Protein AF-A0A197JS52-F1 (afdb_monomer_lite)

Organism: NCBI:txid1314771

Structure (mmCIF, N/CA/C/O backbone):
data_AF-A0A197JS52-F1
#
_entry.id   AF-A0A197JS52-F1
#
loop_
_atom_site.group_PDB
_atom_site.id
_atom_site.type_symbol
_atom_site.label_atom_id
_atom_site.label_alt_id
_atom_site.label_comp_id
_atom_site.label_asym_id
_atom_site.label_entity_id
_atom_site.label_seq_id
_atom_site.pdbx_PDB_ins_code
_atom_site.Cartn_x
_atom_site.Cartn_y
_atom_site.Cartn_z
_atom_site.occupancy
_atom_site.B_iso_or_equiv
_atom_site.auth_seq_id
_atom_site.auth_comp_id
_atom_site.auth_asym_id
_atom_site.auth_atom_id
_atom_site.pdbx_PDB_model_num
ATOM 1 N N . LEU A 1 1 ? -8.631 1.678 -10.082 1.00 80.12 1 LEU A N 1
ATOM 2 C CA . LEU A 1 1 ? -9.379 1.650 -8.802 1.00 80.12 1 LEU A CA 1
ATOM 3 C C . LEU A 1 1 ? -9.490 0.236 -8.253 1.00 80.12 1 LEU A C 1
ATOM 5 O O . LEU A 1 1 ? -8.926 0.011 -7.198 1.00 80.12 1 LEU A O 1
ATOM 9 N N . PHE A 1 2 ? -10.113 -0.710 -8.968 1.00 93.12 2 PHE A N 1
ATOM 10 C CA . PHE A 1 2 ? -10.276 -2.090 -8.481 1.00 93.12 2 PHE A CA 1
ATOM 11 C C . PHE A 1 2 ? -8.957 -2.761 -8.057 1.00 93.12 2 PHE A C 1
ATOM 13 O O . PHE A 1 2 ? -8.829 -3.155 -6.907 1.00 93.12 2 PHE A O 1
ATOM 20 N N . LEU A 1 3 ? -7.949 -2.796 -8.939 1.00 95.62 3 LEU A N 1
ATOM 21 C CA . LEU A 1 3 ? -6.642 -3.400 -8.632 1.00 95.62 3 LEU A CA 1
ATOM 22 C C . LEU A 1 3 ? -6.012 -2.833 -7.349 1.00 95.62 3 LEU A C 1
ATOM 24 O O . LEU A 1 3 ? -5.547 -3.573 -6.499 1.00 95.62 3 LEU A O 1
ATOM 28 N N . VAL A 1 4 ? -6.033 -1.512 -7.194 1.00 96.69 4 VAL A N 1
ATOM 29 C CA . VAL A 1 4 ? -5.422 -0.825 -6.048 1.00 96.69 4 VAL A CA 1
ATOM 30 C C . VAL A 1 4 ? -6.177 -1.124 -4.754 1.00 96.69 4 VAL A C 1
ATOM 32 O O . VAL A 1 4 ? -5.548 -1.286 -3.716 1.00 96.69 4 VAL A O 1
ATOM 35 N N . ALA A 1 5 ? -7.505 -1.259 -4.816 1.00 97.06 5 ALA A N 1
ATOM 36 C CA . ALA A 1 5 ? -8.295 -1.695 -3.669 1.00 97.06 5 ALA A CA 1
ATOM 37 C C . ALA A 1 5 ? -7.920 -3.124 -3.238 1.00 97.06 5 ALA A C 1
ATOM 39 O O . ALA A 1 5 ? -7.783 -3.374 -2.045 1.00 97.06 5 ALA A O 1
ATOM 40 N N . VAL A 1 6 ? -7.682 -4.029 -4.198 1.00 97.12 6 VAL A N 1
ATOM 41 C CA . VAL A 1 6 ? -7.205 -5.397 -3.921 1.00 97.12 6 VAL A CA 1
ATOM 42 C C . VAL A 1 6 ? -5.808 -5.383 -3.299 1.00 97.12 6 VAL A C 1
ATOM 44 O O . VAL A 1 6 ? -5.602 -6.047 -2.292 1.00 97.12 6 VAL A O 1
ATOM 47 N N . ILE A 1 7 ? -4.875 -4.588 -3.833 1.00 97.69 7 ILE A N 1
ATOM 48 C CA . ILE A 1 7 ? -3.516 -4.446 -3.279 1.00 97.69 7 ILE A CA 1
ATOM 49 C C . ILE A 1 7 ? -3.561 -3.934 -1.834 1.00 97.69 7 ILE A C 1
ATOM 51 O O . ILE A 1 7 ? -2.887 -4.476 -0.961 1.00 97.69 7 ILE A O 1
ATOM 55 N N . CYS A 1 8 ? -4.362 -2.899 -1.561 1.00 97.81 8 CYS A N 1
ATOM 56 C CA . CYS A 1 8 ? -4.517 -2.374 -0.205 1.00 97.81 8 CYS A CA 1
ATOM 57 C C . CYS A 1 8 ? -5.126 -3.408 0.748 1.00 97.81 8 CYS A C 1
ATOM 59 O O . CYS A 1 8 ? -4.679 -3.504 1.886 1.00 97.81 8 CYS A O 1
ATOM 61 N N . ALA A 1 9 ? -6.130 -4.165 0.297 1.00 96.62 9 ALA A N 1
ATOM 62 C CA . ALA A 1 9 ? -6.755 -5.207 1.104 1.00 96.62 9 ALA A CA 1
ATOM 63 C C . ALA A 1 9 ? -5.778 -6.354 1.406 1.00 96.62 9 ALA A C 1
ATOM 65 O O . ALA A 1 9 ? -5.685 -6.762 2.558 1.00 96.62 9 ALA A O 1
ATOM 66 N N . ASP A 1 10 ? -5.012 -6.811 0.409 1.00 97.38 10 ASP A N 1
ATOM 67 C CA . ASP A 1 10 ? -3.959 -7.824 0.565 1.00 9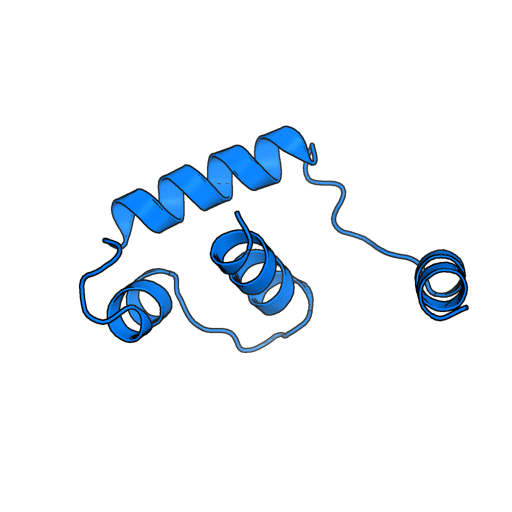7.38 10 ASP A CA 1
ATOM 68 C C . ASP A 1 10 ? -2.982 -7.414 1.675 1.00 97.38 10 ASP A C 1
ATOM 70 O O . ASP A 1 10 ? -2.865 -8.089 2.696 1.00 97.38 10 ASP A O 1
ATOM 74 N N . LYS A 1 11 ? -2.394 -6.219 1.545 1.00 97.12 11 LYS A N 1
ATOM 75 C CA . LYS A 1 11 ? -1.446 -5.653 2.518 1.00 97.12 11 LYS A CA 1
ATOM 76 C C . LYS A 1 11 ? -2.013 -5.409 3.913 1.00 97.12 11 LYS A C 1
ATOM 78 O O . LYS A 1 11 ? -1.244 -5.343 4.865 1.00 97.12 11 LYS A O 1
ATOM 83 N N . TYR A 1 12 ? -3.318 -5.176 4.025 1.00 97.06 12 TYR A N 1
ATOM 84 C CA . TYR A 1 12 ? -3.956 -4.866 5.302 1.00 97.06 12 TYR A CA 1
ATOM 85 C C . TYR A 1 12 ? -4.399 -6.124 6.057 1.00 97.06 12 TYR A C 1
ATOM 87 O O . TYR A 1 12 ? -4.351 -6.140 7.284 1.00 97.06 12 TYR A O 1
ATOM 95 N N . LEU A 1 13 ? -4.845 -7.159 5.339 1.00 96.62 13 LEU A N 1
ATOM 96 C CA . LEU A 1 13 ? -5.462 -8.349 5.929 1.00 96.62 13 LEU A CA 1
ATOM 97 C C . LEU A 1 13 ? -4.473 -9.483 6.215 1.00 96.62 13 LEU A C 1
ATOM 99 O O . LEU A 1 13 ? -4.759 -10.314 7.076 1.00 96.62 13 LEU A O 1
ATOM 103 N N . PHE A 1 14 ? -3.348 -9.548 5.501 1.00 96.62 14 PHE A N 1
ATOM 104 C CA . PHE A 1 14 ? -2.408 -10.664 5.601 1.00 96.62 14 PHE A CA 1
ATOM 105 C C . PHE A 1 14 ? -1.020 -10.213 6.073 1.00 96.62 14 PHE A C 1
ATOM 107 O O . PHE A 1 14 ? -0.527 -9.153 5.696 1.00 96.62 14 PHE A O 1
ATOM 114 N N . ASP A 1 15 ? -0.354 -11.066 6.856 1.00 95.50 15 ASP A N 1
ATOM 115 C CA . ASP A 1 15 ? 1.000 -10.805 7.373 1.00 95.50 15 ASP A CA 1
ATOM 116 C C . ASP A 1 15 ? 2.095 -10.967 6.302 1.00 95.50 15 ASP A C 1
ATOM 118 O O . ASP A 1 15 ? 3.160 -10.354 6.384 1.00 95.50 15 ASP A O 1
ATOM 122 N N . ALA A 1 16 ? 1.844 -11.810 5.296 1.00 96.69 16 ALA A N 1
ATOM 123 C CA . ALA A 1 16 ? 2.750 -12.084 4.187 1.00 96.69 16 ALA A CA 1
ATOM 124 C C . ALA A 1 16 ? 2.055 -11.731 2.871 1.00 96.69 16 ALA A C 1
ATOM 126 O O . ALA A 1 16 ? 1.090 -12.383 2.480 1.00 96.69 16 ALA A O 1
ATOM 127 N N . THR A 1 17 ? 2.537 -10.678 2.217 1.00 96.94 17 THR A N 1
ATOM 128 C CA . THR A 1 17 ? 1.866 -10.034 1.080 1.00 96.94 17 THR A CA 1
ATOM 129 C C . THR A 1 17 ? 2.861 -9.717 -0.021 1.00 96.94 17 THR A C 1
ATOM 131 O O . THR A 1 17 ? 4.076 -9.735 0.199 1.00 96.94 17 THR A O 1
ATOM 134 N N . PHE A 1 18 ? 2.352 -9.430 -1.218 1.00 97.38 18 PHE A N 1
ATOM 135 C CA . PHE A 1 18 ? 3.197 -9.040 -2.340 1.00 97.38 18 PHE A CA 1
ATOM 136 C C . PHE A 1 18 ? 3.520 -7.545 -2.294 1.00 97.38 18 PHE A C 1
ATOM 138 O O . PHE A 1 18 ? 2.683 -6.684 -2.002 1.00 97.38 18 PHE A O 1
ATOM 145 N N . SER A 1 19 ? 4.755 -7.211 -2.648 1.00 97.88 19 SER A N 1
ATOM 146 C CA . SER A 1 19 ? 5.177 -5.835 -2.869 1.00 97.88 19 SER A CA 1
ATOM 147 C C . SER A 1 19 ? 4.494 -5.231 -4.102 1.00 97.88 19 SER A C 1
ATOM 149 O O . SER A 1 19 ? 4.039 -5.927 -5.009 1.00 97.88 19 SER A O 1
ATOM 151 N N . ASN A 1 20 ? 4.483 -3.899 -4.199 1.00 97.69 20 ASN A N 1
ATOM 152 C CA . ASN A 1 20 ? 3.973 -3.225 -5.400 1.00 97.69 20 ASN A CA 1
ATOM 153 C C . ASN A 1 20 ? 4.776 -3.545 -6.663 1.00 97.69 20 ASN A C 1
ATOM 155 O O . ASN A 1 20 ? 4.244 -3.401 -7.759 1.00 97.69 20 ASN A O 1
ATOM 159 N N . ALA A 1 21 ? 6.043 -3.947 -6.527 1.00 98.12 21 ALA A N 1
ATOM 160 C CA . ALA A 1 21 ? 6.849 -4.377 -7.662 1.00 98.12 21 ALA A CA 1
ATOM 161 C C . ALA A 1 21 ? 6.341 -5.718 -8.209 1.00 98.12 21 ALA A C 1
ATOM 163 O O . ALA A 1 21 ? 6.087 -5.827 -9.402 1.00 98.12 21 ALA A O 1
ATOM 164 N N . GLU A 1 22 ? 6.079 -6.686 -7.330 1.00 98.19 22 GLU A N 1
ATOM 165 C CA . GLU A 1 22 ? 5.496 -7.976 -7.718 1.00 98.19 22 GLU A CA 1
ATOM 166 C C . GLU A 1 22 ? 4.093 -7.798 -8.314 1.00 98.19 22 GLU A C 1
ATOM 168 O O . GLU A 1 22 ? 3.785 -8.353 -9.368 1.00 98.19 22 GLU A O 1
ATOM 173 N N . TRP A 1 23 ? 3.261 -6.941 -7.711 1.00 97.38 23 TRP A N 1
ATOM 174 C CA . TRP A 1 23 ? 1.961 -6.589 -8.284 1.00 97.38 23 TRP A CA 1
ATOM 175 C C . TRP A 1 23 ? 2.079 -5.928 -9.665 1.00 97.38 23 TRP A C 1
ATOM 177 O O . TRP A 1 23 ? 1.266 -6.223 -10.541 1.00 97.38 23 TRP A O 1
ATOM 187 N N . ALA A 1 24 ? 3.078 -5.070 -9.898 1.00 97.75 24 ALA A N 1
ATOM 188 C CA . ALA A 1 24 ? 3.327 -4.488 -11.218 1.00 97.75 24 ALA A CA 1
ATOM 189 C C . ALA A 1 24 ? 3.702 -5.572 -12.240 1.00 97.75 24 ALA A C 1
ATOM 191 O O . ALA A 1 24 ? 3.133 -5.601 -13.335 1.00 97.75 24 ALA A O 1
ATOM 192 N N . ASP A 1 25 ? 4.559 -6.522 -11.861 1.00 97.75 25 ASP A N 1
ATOM 193 C CA . ASP A 1 25 ? 4.943 -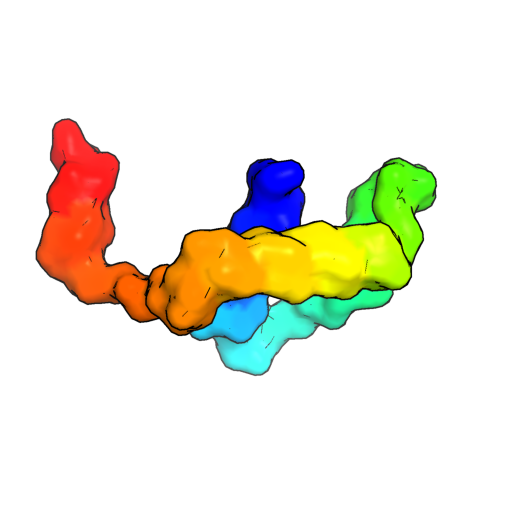7.649 -12.715 1.00 97.75 25 ASP A CA 1
ATOM 194 C C . ASP A 1 25 ? 3.729 -8.514 -13.101 1.00 97.75 25 ASP A C 1
ATOM 196 O O . ASP A 1 25 ? 3.564 -8.883 -14.270 1.00 97.75 25 ASP A O 1
ATOM 200 N N . PHE A 1 26 ? 2.803 -8.767 -12.165 1.00 96.06 26 PHE A N 1
ATOM 201 C CA . PHE A 1 26 ? 1.566 -9.518 -12.434 1.00 96.06 26 PHE A CA 1
ATOM 202 C C . PHE A 1 26 ? 0.645 -8.832 -13.444 1.00 96.06 26 PHE A C 1
ATOM 204 O O . PHE A 1 26 ? -0.110 -9.502 -14.154 1.00 96.06 26 PHE A O 1
ATOM 211 N N . THR A 1 27 ? 0.731 -7.506 -13.562 1.00 94.75 27 THR A N 1
ATOM 212 C CA . THR A 1 27 ? -0.034 -6.748 -14.558 1.00 94.75 27 THR A CA 1
ATOM 213 C C . THR A 1 27 ? 0.567 -6.814 -15.961 1.00 94.75 27 THR A C 1
ATOM 215 O O . THR A 1 27 ? 0.018 -6.203 -16.871 1.00 94.75 27 THR A O 1
ATOM 218 N N . LYS A 1 28 ? 1.667 -7.552 -16.179 1.00 94.31 28 LYS A N 1
ATOM 219 C CA . LYS A 1 28 ? 2.284 -7.776 -17.501 1.00 94.31 28 LYS A CA 1
ATOM 220 C C . LYS A 1 28 ? 2.570 -6.478 -18.273 1.00 94.31 28 LYS A C 1
ATOM 222 O O . LYS A 1 28 ? 2.342 -6.399 -19.478 1.00 94.31 28 LYS A O 1
ATOM 227 N N . GLY A 1 29 ? 3.062 -5.457 -17.570 1.00 93.38 29 GLY A N 1
ATOM 228 C CA . GLY A 1 29 ? 3.436 -4.165 -18.156 1.00 93.38 29 GLY A CA 1
ATOM 229 C C . GLY A 1 29 ? 2.282 -3.182 -18.361 1.00 93.38 29 GLY A C 1
ATOM 230 O O . GLY A 1 29 ? 2.510 -2.103 -18.900 1.00 93.38 29 GLY A O 1
ATOM 231 N N . HIS A 1 30 ? 1.060 -3.508 -17.924 1.00 95.62 30 HIS A N 1
ATOM 232 C CA . HIS A 1 30 ? -0.045 -2.542 -17.917 1.00 95.62 30 HIS A CA 1
ATOM 233 C C . HIS A 1 30 ? 0.130 -1.441 -16.865 1.00 95.62 30 HIS A C 1
ATOM 235 O O . HIS A 1 30 ? -0.419 -0.356 -17.043 1.00 95.62 30 HIS A O 1
ATOM 241 N N . TYR A 1 31 ? 0.879 -1.715 -15.794 1.00 97.06 31 TYR A N 1
ATOM 242 C CA . TYR A 1 31 ? 1.229 -0.739 -14.771 1.00 97.06 31 TYR A CA 1
ATOM 243 C C . TYR A 1 31 ? 2.697 -0.862 -14.382 1.00 97.06 31 TYR A C 1
ATOM 245 O O . TYR A 1 31 ? 3.235 -1.957 -14.227 1.00 97.06 31 TYR A O 1
ATOM 253 N N . THR A 1 32 ? 3.331 0.281 -14.167 1.00 98.06 32 THR A N 1
ATOM 254 C CA . THR A 1 32 ? 4.635 0.380 -13.515 1.00 98.06 32 THR A CA 1
ATOM 255 C C . THR A 1 32 ? 4.477 0.400 -11.995 1.00 98.06 32 THR A C 1
ATOM 257 O O . THR A 1 32 ? 3.452 0.825 -11.455 1.00 98.06 32 THR A O 1
ATOM 260 N N . THR A 1 33 ? 5.533 0.026 -11.270 1.00 98.38 33 THR A N 1
ATOM 261 C CA . THR A 1 33 ? 5.571 0.127 -9.802 1.00 98.38 33 THR A CA 1
ATOM 262 C C . THR A 1 33 ? 5.279 1.548 -9.315 1.00 98.38 33 THR A C 1
ATOM 264 O O . THR A 1 33 ? 4.595 1.732 -8.310 1.00 98.38 33 THR A O 1
ATOM 267 N N . GLN A 1 34 ? 5.768 2.567 -10.031 1.00 98.38 34 GLN A N 1
ATOM 268 C CA . GLN A 1 34 ? 5.523 3.966 -9.684 1.00 98.38 34 GLN A CA 1
ATOM 269 C C . GLN A 1 34 ? 4.040 4.335 -9.820 1.00 98.38 34 GLN A C 1
ATOM 271 O O . GLN A 1 34 ? 3.486 4.950 -8.911 1.00 98.38 34 GLN A O 1
ATOM 276 N N . GLU A 1 35 ? 3.377 3.915 -10.899 1.00 98.12 35 GLU A N 1
ATOM 277 C CA . GLU A 1 35 ? 1.940 4.149 -11.076 1.00 98.12 35 GLU A CA 1
ATOM 278 C C . GLU A 1 35 ? 1.119 3.458 -9.988 1.00 98.12 35 GLU A C 1
ATOM 280 O O . GLU A 1 35 ? 0.202 4.071 -9.441 1.00 98.12 35 GLU A O 1
ATOM 285 N N . LEU A 1 36 ? 1.463 2.218 -9.621 1.00 98.06 36 LEU A N 1
ATOM 286 C CA . LEU A 1 36 ? 0.789 1.524 -8.521 1.00 98.06 36 LEU A CA 1
ATOM 287 C C . LEU A 1 36 ? 0.997 2.245 -7.185 1.00 98.06 36 LEU A C 1
ATOM 289 O O . LEU A 1 36 ? 0.023 2.453 -6.464 1.00 98.06 36 LEU A O 1
ATOM 293 N N . ASN A 1 37 ? 2.217 2.706 -6.889 1.00 98.38 37 ASN A N 1
ATOM 294 C CA . ASN A 1 37 ? 2.502 3.499 -5.690 1.00 98.38 37 ASN A CA 1
ATOM 295 C C . ASN A 1 37 ? 1.655 4.781 -5.635 1.00 98.38 37 ASN A C 1
ATOM 297 O O . ASN A 1 37 ? 1.090 5.117 -4.593 1.00 98.38 37 ASN A O 1
ATOM 301 N N . ASP A 1 38 ? 1.568 5.518 -6.743 1.00 98.38 38 ASP A N 1
ATOM 302 C CA . ASP A 1 38 ? 0.830 6.781 -6.789 1.00 98.38 38 ASP A CA 1
ATOM 303 C C . ASP A 1 38 ? -0.680 6.562 -6.698 1.00 98.38 38 ASP A C 1
ATOM 305 O O . ASP A 1 38 ? -1.381 7.309 -6.007 1.00 98.38 38 ASP A O 1
ATOM 309 N N . LEU A 1 39 ? -1.194 5.516 -7.345 1.00 97.88 39 LEU A N 1
ATOM 310 C CA . LEU A 1 39 ? -2.599 5.144 -7.243 1.00 97.88 39 LEU A CA 1
ATOM 311 C C . LEU A 1 39 ? -2.962 4.675 -5.830 1.00 97.88 39 LEU A C 1
ATOM 313 O O . LEU A 1 39 ? -4.011 5.077 -5.329 1.00 97.88 39 LEU A O 1
ATOM 317 N N . GLU A 1 40 ? -2.105 3.885 -5.182 1.00 97.88 40 GLU A N 1
ATOM 318 C CA . GLU A 1 40 ? -2.285 3.427 -3.802 1.00 97.88 40 GLU A CA 1
ATOM 319 C C . GLU A 1 40 ? -2.335 4.603 -2.824 1.00 97.88 40 GLU A C 1
ATOM 321 O O . GLU A 1 40 ? -3.309 4.746 -2.085 1.00 97.88 40 GLU A O 1
ATOM 326 N N . ARG A 1 41 ? -1.359 5.521 -2.882 1.00 98.06 41 ARG A N 1
ATOM 327 C CA . ARG A 1 41 ? -1.355 6.734 -2.041 1.00 98.06 41 ARG A CA 1
ATOM 328 C C . ARG A 1 41 ? -2.603 7.581 -2.247 1.00 98.06 41 ARG A C 1
ATOM 330 O O . ARG A 1 41 ? -3.189 8.062 -1.278 1.00 98.06 41 ARG A O 1
ATOM 337 N N . ARG A 1 42 ? -3.023 7.770 -3.503 1.00 98.12 42 ARG A N 1
ATOM 338 C CA . ARG A 1 42 ? -4.255 8.502 -3.815 1.00 98.12 42 ARG A CA 1
ATOM 339 C C . ARG A 1 42 ? -5.456 7.794 -3.208 1.00 98.12 42 ARG A C 1
ATOM 341 O O . ARG A 1 42 ? -6.234 8.450 -2.528 1.00 98.12 42 ARG A O 1
ATOM 348 N N . PHE A 1 43 ? -5.602 6.491 -3.418 1.00 97.75 43 PHE A N 1
ATOM 349 C CA . PHE A 1 43 ? -6.725 5.710 -2.906 1.00 97.75 43 PHE A CA 1
ATOM 350 C C . PHE A 1 43 ? -6.813 5.763 -1.374 1.00 97.75 43 PHE A C 1
ATOM 352 O O . PHE A 1 43 ? -7.851 6.146 -0.837 1.00 97.75 43 PHE A O 1
ATOM 359 N N . LEU A 1 44 ? -5.703 5.512 -0.676 1.00 97.88 44 LEU A N 1
ATOM 360 C CA . LEU A 1 44 ? -5.621 5.622 0.783 1.00 97.88 44 LEU A CA 1
ATOM 361 C C . LEU A 1 44 ? -5.930 7.040 1.280 1.00 97.88 44 LEU A C 1
ATOM 363 O O . LEU A 1 44 ? -6.627 7.208 2.281 1.00 97.88 44 LEU A O 1
ATOM 367 N N . GLY A 1 45 ? -5.475 8.061 0.548 1.00 97.88 45 GLY A N 1
ATOM 368 C CA . GLY A 1 45 ? -5.817 9.456 0.812 1.00 97.88 45 GLY A CA 1
ATOM 369 C C . GLY A 1 45 ? -7.321 9.733 0.716 1.00 97.88 45 GLY A C 1
ATOM 370 O O . GLY A 1 45 ? -7.862 10.426 1.574 1.00 97.88 45 GLY A O 1
ATOM 371 N N . HIS A 1 46 ? -8.015 9.150 -0.269 1.00 97.00 46 HIS A N 1
ATOM 372 C CA . HIS A 1 46 ? -9.475 9.277 -0.398 1.00 97.00 46 HIS A CA 1
ATOM 373 C C . HIS A 1 46 ? -10.216 8.555 0.735 1.00 97.00 46 HIS A C 1
ATOM 375 O O . HIS A 1 46 ? -11.227 9.059 1.214 1.00 97.00 46 HIS A O 1
ATOM 381 N N . LEU A 1 47 ? -9.698 7.414 1.200 1.00 96.56 47 LEU A N 1
ATOM 382 C CA . LEU A 1 47 ? -10.245 6.683 2.349 1.00 96.56 47 LEU A CA 1
ATOM 383 C C . LEU A 1 47 ? -9.890 7.314 3.701 1.00 96.56 47 LEU A C 1
ATOM 385 O O . LEU A 1 47 ? -10.368 6.855 4.737 1.00 96.56 47 LEU A O 1
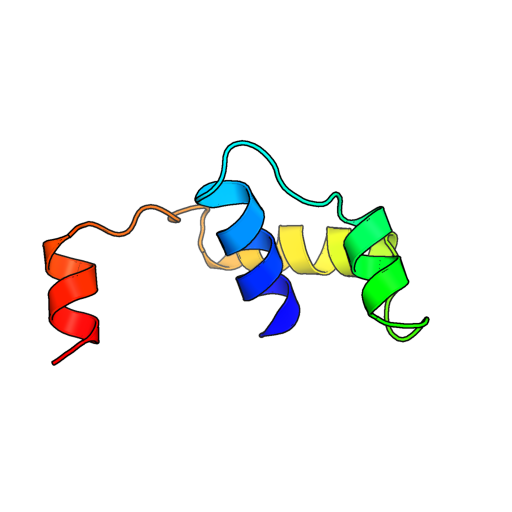ATOM 389 N N . GLN A 1 48 ? -9.026 8.333 3.720 1.00 97.94 48 GLN A N 1
ATOM 390 C CA . GLN A 1 48 ? -8.453 8.888 4.948 1.00 97.94 48 GLN A CA 1
ATOM 391 C C . GLN A 1 48 ? -7.834 7.799 5.844 1.00 97.94 48 GLN A C 1
ATOM 393 O O . GLN A 1 48 ? -7.903 7.891 7.067 1.00 97.94 48 GLN A O 1
ATOM 398 N N . TYR A 1 49 ? -7.269 6.750 5.233 1.00 96.69 49 TYR A N 1
ATOM 399 C CA . TYR A 1 49 ? -6.706 5.582 5.924 1.00 96.69 49 TYR A CA 1
ATOM 400 C C . TYR A 1 49 ? -7.682 4.838 6.863 1.00 96.69 49 TYR A C 1
ATOM 402 O O . TYR A 1 49 ? -7.251 4.069 7.722 1.00 96.69 49 TYR A O 1
ATOM 410 N N . LYS A 1 50 ? -9.000 5.010 6.696 1.00 96.94 50 LYS A N 1
ATOM 411 C CA . LYS A 1 50 ? -10.024 4.235 7.414 1.00 96.94 50 LYS A CA 1
ATOM 412 C C . LYS A 1 50 ? -10.209 2.875 6.735 1.00 96.94 50 LYS A C 1
ATOM 414 O O . LYS A 1 50 ? -11.071 2.723 5.879 1.00 96.94 50 LYS A O 1
ATOM 419 N N . LEU A 1 51 ? -9.331 1.928 7.069 1.00 95.75 51 LEU A N 1
ATOM 420 C CA . LEU A 1 51 ? -9.274 0.592 6.449 1.00 95.75 51 LEU A CA 1
ATOM 421 C C . LEU A 1 51 ? -9.931 -0.508 7.286 1.00 95.75 51 LEU A C 1
ATOM 423 O O . LEU A 1 51 ? -10.257 -1.565 6.755 1.00 95.75 51 LEU A O 1
ATOM 427 N N . TYR A 1 52 ? -10.102 -0.268 8.586 1.00 96.50 52 TYR A N 1
ATOM 428 C CA . TYR A 1 52 ? -10.733 -1.229 9.478 1.00 96.50 52 TYR A CA 1
ATOM 429 C C . TYR A 1 52 ? -12.206 -1.393 9.114 1.00 96.50 52 TYR A C 1
ATOM 431 O O . TYR A 1 52 ? -12.933 -0.405 9.018 1.00 96.50 52 TYR A O 1
ATOM 439 N N . VAL A 1 53 ? -12.614 -2.647 8.951 1.00 94.81 53 VAL A N 1
ATOM 440 C CA . VAL A 1 53 ? -14.005 -3.061 8.794 1.00 94.81 53 VAL A CA 1
ATOM 441 C C . VAL A 1 53 ? -14.321 -3.972 9.968 1.00 94.81 53 VAL A C 1
ATOM 443 O O . VAL A 1 53 ? -13.632 -4.968 10.193 1.00 94.81 53 VAL A O 1
ATOM 446 N N . SER A 1 54 ? -15.331 -3.603 10.743 1.00 96.25 54 SER A N 1
ATOM 447 C CA . SER A 1 54 ? -15.813 -4.415 11.854 1.00 96.25 54 SER A CA 1
ATOM 448 C C . SER A 1 54 ? -16.656 -5.594 11.363 1.00 96.25 54 SER A C 1
ATOM 450 O O . SER A 1 54 ? -17.230 -5.558 10.276 1.00 96.25 54 SER A O 1
ATOM 452 N N . GLU A 1 55 ? -16.764 -6.641 12.183 1.00 96.00 55 GLU A N 1
ATOM 453 C CA . GLU A 1 55 ? -17.601 -7.812 11.882 1.00 96.00 55 GLU A CA 1
A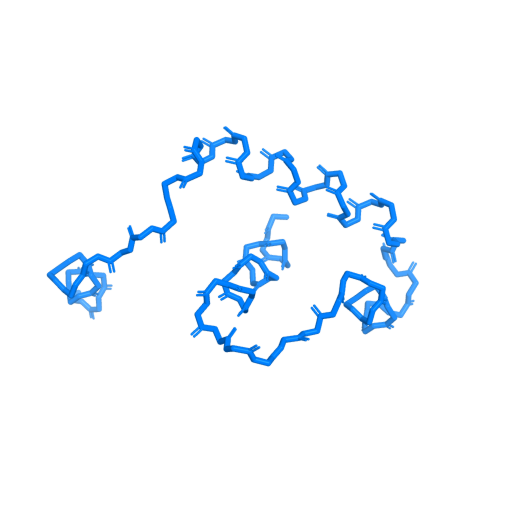TOM 454 C C . GLU A 1 55 ? -19.065 -7.428 11.567 1.00 96.00 55 GLU A C 1
ATOM 456 O O . GLU A 1 55 ? -19.554 -7.858 10.526 1.00 96.00 55 GLU A O 1
ATOM 461 N N . PRO A 1 56 ? -19.736 -6.516 12.310 1.00 97.25 56 PRO A N 1
ATOM 462 C CA . PRO A 1 56 ? -21.087 -6.078 11.949 1.00 97.25 56 PRO A CA 1
ATOM 463 C C . PRO A 1 56 ? -21.184 -5.349 10.602 1.00 97.25 56 PRO A C 1
ATOM 465 O O . PRO A 1 56 ? -22.180 -5.491 9.896 1.00 97.25 56 PRO A O 1
ATOM 468 N N . GLU A 1 57 ? -20.178 -4.545 10.240 1.00 96.31 57 GLU A N 1
ATOM 469 C CA . GLU A 1 57 ? -20.138 -3.870 8.935 1.00 96.31 57 GLU A CA 1
ATOM 470 C C . GLU A 1 57 ? -19.953 -4.879 7.798 1.00 96.31 57 GLU A C 1
ATOM 472 O O . GLU A 1 57 ? -20.573 -4.741 6.743 1.00 96.31 57 GLU A O 1
ATOM 477 N N . PHE A 1 58 ? -19.128 -5.905 8.021 1.00 95.06 58 PHE A N 1
ATOM 478 C CA . PHE A 1 58 ? -18.914 -6.982 7.061 1.00 95.06 58 PHE A CA 1
ATOM 479 C C . PHE A 1 58 ? -20.161 -7.859 6.896 1.00 95.06 58 PHE A C 1
ATOM 481 O O . PHE A 1 58 ? -20.590 -8.102 5.769 1.00 95.06 58 PHE A O 1
ATOM 488 N N . ASP A 1 59 ? -20.793 -8.263 7.998 1.00 96.62 59 ASP A 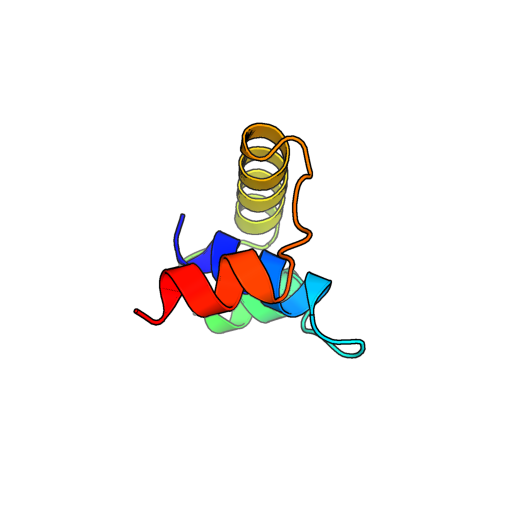N 1
ATOM 489 C CA . ASP A 1 59 ? -22.044 -9.025 7.980 1.00 96.62 59 ASP A CA 1
ATOM 490 C C . ASP A 1 59 ? -23.157 -8.261 7.254 1.00 96.62 59 ASP A C 1
ATOM 492 O O . ASP A 1 59 ? -23.905 -8.845 6.471 1.00 96.62 59 ASP A O 1
ATOM 496 N N . GLY A 1 60 ? -23.235 -6.942 7.458 1.00 97.19 60 GLY A N 1
ATOM 497 C CA . GLY A 1 60 ? -24.178 -6.074 6.755 1.00 97.19 60 GLY A CA 1
ATOM 498 C C . GLY A 1 60 ? -23.922 -5.952 5.249 1.00 97.19 60 GLY A C 1
ATOM 499 O O . GLY A 1 60 ? -24.856 -5.667 4.509 1.00 97.19 60 GLY A O 1
ATOM 500 N N . PHE A 1 61 ? -22.691 -6.175 4.777 1.00 94.38 61 PHE A N 1
ATOM 501 C CA . PHE A 1 61 ? -22.364 -6.203 3.346 1.00 94.38 61 PHE A CA 1
ATOM 502 C C . PHE A 1 61 ? -22.759 -7.526 2.668 1.00 94.38 61 PHE A C 1
ATOM 504 O O . PHE A 1 61 ? -23.022 -7.542 1.466 1.00 94.38 61 PHE A O 1
ATOM 511 N N . LEU A 1 62 ? -22.773 -8.636 3.413 1.00 93.88 62 LEU A N 1
ATOM 512 C CA . LEU A 1 62 ? -23.114 -9.962 2.886 1.00 93.88 62 LEU A CA 1
ATOM 513 C C . LEU A 1 62 ? -24.626 -10.203 2.734 1.00 93.88 62 LEU A C 1
ATOM 515 O O . LEU A 1 62 ? -25.010 -11.160 2.056 1.00 93.88 62 LEU A O 1
ATOM 519 N N . GLN A 1 63 ? -25.458 -9.384 3.384 1.00 83.75 63 GLN A N 1
ATOM 520 C CA . GLN A 1 63 ? -26.927 -9.435 3.330 1.00 83.75 63 GLN A CA 1
ATOM 521 C C . GLN A 1 63 ? -27.485 -8.626 2.157 1.00 83.75 63 GLN A C 1
ATOM 523 O O . GLN A 1 63 ? -28.458 -9.118 1.539 1.00 83.75 63 GLN A O 1
#

Foldseek 3Di:
DVLLVVQVCQVVPDPDH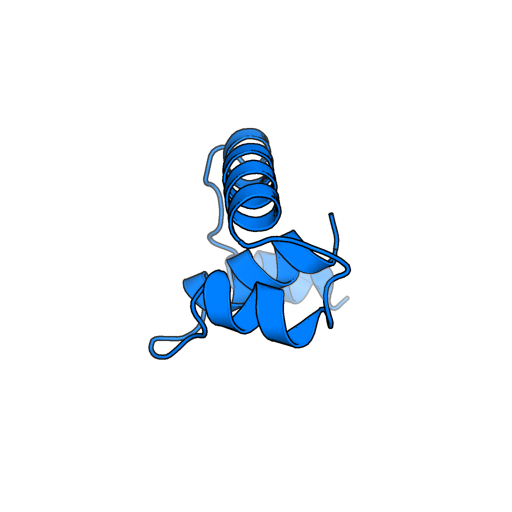DQLCVSCVVVVNPDDSVRSVVVNVVVCVVVVVPPDDDPVNVVVVVD

InterPro domains:
  IPR013922 Cyclin PHO80-like [PF08613] (1-51)
  IPR013922 Cyclin PHO80-like [PTHR15615] (1-62)
  IPR036915 Cyclin-like superfamily [SSF47954] (2-51)

Secondary structure (DSSP, 8-state):
-HHHHHHHHHHHH-SS---HHHHHHHTTTSS-HHHHHHHHHHHHHHTTT-----HHHHHHHH-

pLDDT: mean 96.37, std 2.92, range [80.12, 98.38]

Radius of gyration: 13.15 Å; chains: 1; bounding box: 34×22×30 Å

Sequence (63 aa):
LFLVAVICADKYLFDATFSNAEWADFTKGHYTTQELNDLERRFLGHLQYKLYVSEPEFDGFLQ